Protein AF-A0A7S0A0W7-F1 (afdb_monomer_lite)

Secondary structure (DSSP, 8-state):
-------------PPPPPPPP-PPPS-GGG---HHHHHHHHHHHHHHTTT--HHHHHHHHHHHHHHT---HHHHHHHHHHHHHHHHTT-S-HHHHHHHHHHHHHTT---HHHHHHHHHHHS---

Sequence (124 aa):
GGEEEVGDGEEGARPSPPSPPVELPSSLAKIETFAEFLRLSPAIREAAPQLPAEELTSLCETAARLRFFDRELFDQVFVHIRAKIRSRQFSVEQVTALASSLVELNAYDAEIFSAASAVLLPLV

Organism: NCBI:txid73915

Structure (mmCIF, N/CA/C/O backbone):
data_AF-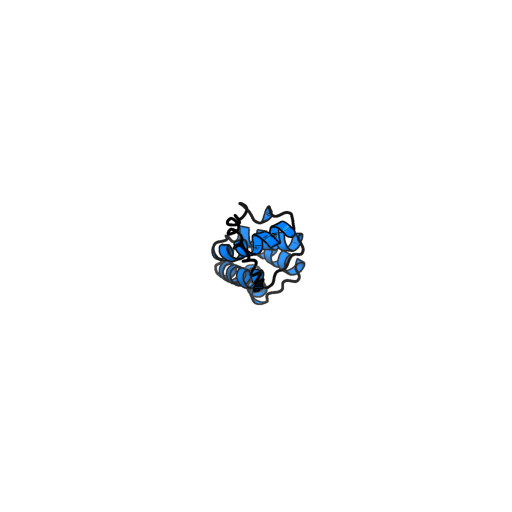A0A7S0A0W7-F1
#
_entry.id   AF-A0A7S0A0W7-F1
#
loop_
_atom_site.group_PDB
_atom_site.id
_atom_site.type_symbol
_atom_site.label_atom_id
_atom_site.label_alt_id
_atom_site.label_comp_id
_atom_site.label_asym_id
_atom_site.label_entity_id
_atom_site.label_seq_id
_atom_site.pdbx_PDB_ins_code
_atom_site.Cartn_x
_atom_site.Cartn_y
_atom_site.Cartn_z
_atom_site.occupancy
_atom_site.B_iso_or_equiv
_atom_site.auth_seq_id
_atom_site.auth_comp_id
_atom_site.auth_asym_id
_atom_site.auth_atom_id
_atom_site.pdbx_PDB_model_num
ATOM 1 N N . GLY A 1 1 ? 46.354 -42.655 -40.064 1.00 45.34 1 GLY A N 1
ATOM 2 C CA . GLY A 1 1 ? 46.313 -41.270 -40.556 1.00 45.34 1 GLY A CA 1
ATOM 3 C C . GLY A 1 1 ? 44.868 -40.909 -40.794 1.00 45.34 1 GLY A C 1
ATOM 4 O O . GLY A 1 1 ? 44.199 -41.716 -41.426 1.00 45.34 1 GLY A O 1
ATOM 5 N N . GLY A 1 2 ? 44.440 -39.761 -40.259 1.00 48.59 2 GLY A N 1
ATOM 6 C CA . GLY A 1 2 ? 43.088 -39.191 -40.348 1.00 48.59 2 GLY A CA 1
ATOM 7 C C . GLY A 1 2 ? 42.203 -39.624 -39.176 1.00 48.59 2 GLY A C 1
ATOM 8 O O . GLY A 1 2 ? 41.554 -40.656 -39.285 1.00 48.59 2 GLY A O 1
ATOM 9 N N . GLU A 1 3 ? 42.403 -39.114 -37.959 1.00 53.53 3 GLU A N 1
ATOM 10 C CA . GLU A 1 3 ? 41.962 -37.801 -37.428 1.00 53.53 3 GLU A CA 1
ATOM 11 C C . GLU A 1 3 ? 40.462 -37.782 -37.097 1.00 53.53 3 GLU A C 1
ATOM 13 O O . GLU A 1 3 ? 39.594 -37.710 -37.962 1.00 53.53 3 GLU A O 1
ATOM 18 N N . GLU A 1 4 ? 40.216 -37.910 -35.793 1.00 63.56 4 GLU A N 1
ATOM 19 C CA . GLU A 1 4 ? 38.975 -37.639 -35.080 1.00 63.56 4 GLU A CA 1
ATOM 20 C C . GLU A 1 4 ? 38.750 -36.120 -35.033 1.00 63.56 4 GLU A C 1
ATOM 22 O O . GLU A 1 4 ? 39.648 -35.393 -34.619 1.00 63.56 4 GLU A O 1
ATOM 27 N N . GLU A 1 5 ? 37.551 -35.640 -35.366 1.00 54.97 5 GLU A N 1
ATOM 28 C CA . GLU A 1 5 ? 37.085 -34.324 -34.911 1.00 54.97 5 GLU A CA 1
ATOM 29 C C . GLU A 1 5 ? 35.686 -34.463 -34.306 1.00 54.97 5 GLU A C 1
ATOM 31 O O . GLU A 1 5 ? 34.658 -34.362 -34.975 1.00 54.97 5 GLU A O 1
ATOM 36 N N . VAL A 1 6 ? 35.670 -34.731 -33.000 1.00 58.53 6 VAL A N 1
ATOM 37 C CA . VAL A 1 6 ? 34.518 -34.511 -32.124 1.00 58.53 6 VAL A CA 1
ATOM 38 C C . VAL A 1 6 ? 34.639 -33.079 -31.608 1.00 58.53 6 VAL A C 1
ATOM 40 O O . VAL A 1 6 ? 35.430 -32.795 -30.712 1.00 58.53 6 VAL A O 1
ATOM 43 N N . GLY A 1 7 ? 33.891 -32.162 -32.216 1.00 54.59 7 GLY A N 1
ATOM 44 C CA . GLY A 1 7 ? 33.733 -30.795 -31.728 1.00 54.59 7 GLY A CA 1
ATOM 45 C C . GLY A 1 7 ? 32.561 -30.708 -30.756 1.00 54.59 7 GLY A C 1
ATOM 46 O O . GLY A 1 7 ? 31.459 -30.350 -31.163 1.00 54.59 7 GLY A O 1
ATOM 47 N N . ASP A 1 8 ? 32.799 -31.048 -29.489 1.00 54.16 8 ASP A N 1
ATOM 48 C CA . ASP A 1 8 ? 31.857 -30.826 -28.387 1.00 54.16 8 ASP A CA 1
ATOM 49 C C . ASP A 1 8 ? 32.010 -29.379 -27.891 1.00 54.16 8 ASP A C 1
ATOM 51 O O . ASP A 1 8 ? 32.897 -29.036 -27.108 1.00 54.16 8 ASP A O 1
ATOM 55 N N . GLY A 1 9 ? 31.191 -28.489 -28.449 1.00 55.81 9 GLY A N 1
ATOM 56 C CA . GLY A 1 9 ? 31.102 -27.090 -28.048 1.00 55.81 9 GLY A CA 1
ATOM 57 C C . GLY A 1 9 ? 30.154 -26.907 -26.866 1.00 55.81 9 GLY A C 1
ATOM 58 O O . GLY A 1 9 ? 29.130 -26.244 -27.011 1.00 55.81 9 GLY A O 1
ATOM 59 N N . GLU A 1 10 ? 30.478 -27.471 -25.698 1.00 57.50 10 GLU A N 1
ATOM 60 C CA . GLU A 1 10 ? 29.905 -27.008 -24.428 1.00 57.50 10 GLU A CA 1
ATOM 61 C C . GLU A 1 10 ? 30.481 -25.616 -24.128 1.00 57.50 10 GLU A C 1
ATOM 63 O O . GLU A 1 10 ? 31.461 -25.438 -23.400 1.00 57.50 10 GLU A O 1
ATOM 68 N N . GLU A 1 11 ? 29.879 -24.597 -24.742 1.00 61.97 11 GLU A N 1
ATOM 69 C CA . GLU A 1 11 ? 30.088 -23.199 -24.389 1.00 61.97 11 GLU A CA 1
ATOM 70 C C . GLU A 1 11 ? 29.497 -22.986 -22.990 1.00 61.97 11 GLU A C 1
ATOM 72 O O . GLU A 1 11 ? 28.335 -22.624 -22.812 1.00 61.97 11 GLU A O 1
ATOM 77 N N . GLY A 1 12 ? 30.304 -23.324 -21.980 1.00 58.75 12 GLY A N 1
ATOM 78 C CA . GLY A 1 12 ? 29.970 -23.203 -20.573 1.00 58.75 12 GLY A CA 1
ATOM 79 C C . GLY A 1 12 ? 29.505 -21.786 -20.276 1.00 58.75 12 GLY A C 1
ATOM 80 O O . GLY A 1 12 ? 30.312 -20.852 -20.220 1.00 58.75 12 GLY A O 1
ATOM 81 N N . ALA A 1 13 ? 28.192 -21.637 -20.092 1.00 63.62 13 ALA A N 1
ATOM 82 C CA . ALA A 1 13 ? 27.562 -20.403 -19.668 1.00 63.62 13 ALA A CA 1
ATOM 83 C C . ALA A 1 13 ? 28.242 -19.951 -18.374 1.00 63.62 13 ALA A C 1
ATOM 85 O O . ALA A 1 13 ? 28.045 -20.533 -17.305 1.00 63.62 13 ALA A O 1
ATOM 86 N N . ARG A 1 14 ? 29.108 -18.938 -18.483 1.00 70.62 14 ARG A N 1
ATOM 87 C CA . ARG A 1 14 ? 29.765 -18.348 -17.320 1.00 70.62 14 ARG A CA 1
ATOM 88 C C . ARG A 1 14 ? 28.662 -17.902 -16.360 1.00 70.62 14 ARG A C 1
ATOM 90 O O . ARG A 1 14 ? 27.773 -17.172 -16.802 1.00 70.62 14 ARG A O 1
ATOM 97 N N . PRO A 1 15 ? 28.692 -18.312 -15.080 1.00 66.00 15 PRO A N 1
ATOM 98 C CA . PRO A 1 15 ? 27.723 -17.823 -14.118 1.00 66.00 15 PRO A CA 1
ATOM 99 C C . PRO A 1 15 ? 27.844 -16.302 -14.067 1.00 66.00 15 PRO A C 1
ATOM 101 O O . PRO A 1 15 ? 28.911 -15.762 -13.758 1.00 66.00 15 PRO A O 1
ATOM 104 N N . SER A 1 16 ? 26.765 -15.614 -14.439 1.00 66.00 16 SER A N 1
ATOM 105 C CA . SER A 1 16 ? 26.679 -14.164 -14.319 1.00 66.00 16 SER A CA 1
ATOM 106 C C . SER A 1 16 ? 26.986 -13.777 -12.870 1.00 66.00 16 SER A C 1
ATOM 108 O O . SER A 1 16 ? 26.497 -14.446 -11.953 1.00 66.00 16 SER A O 1
ATOM 110 N N . PRO A 1 17 ? 27.794 -12.728 -12.633 1.00 69.19 17 PRO A N 1
ATOM 111 C CA . PRO A 1 17 ? 28.066 -12.273 -11.278 1.00 69.19 17 PRO A CA 1
ATOM 112 C C . PRO A 1 17 ? 26.743 -11.955 -10.559 1.00 69.19 17 PRO A C 1
ATOM 114 O O . PRO A 1 17 ? 25.806 -11.468 -11.204 1.00 69.19 17 PRO A O 1
ATOM 117 N N . PRO A 1 18 ? 26.641 -12.227 -9.243 1.00 68.00 18 PRO A N 1
ATOM 118 C CA . PRO A 1 18 ? 25.448 -11.892 -8.480 1.00 68.00 18 PRO A CA 1
ATOM 119 C C . PRO A 1 18 ? 25.181 -10.394 -8.623 1.00 68.00 18 PRO A C 1
ATOM 121 O O . PRO A 1 18 ? 26.082 -9.571 -8.448 1.00 68.00 18 PRO A O 1
ATOM 124 N N . SER A 1 19 ? 23.948 -10.044 -8.993 1.00 66.69 19 SER A N 1
ATOM 125 C CA . SER A 1 19 ? 23.544 -8.641 -9.057 1.00 66.69 19 SER A CA 1
ATOM 126 C C . SER A 1 19 ? 23.700 -8.017 -7.666 1.00 66.69 19 SER A C 1
ATOM 128 O O . SER A 1 19 ? 23.402 -8.691 -6.675 1.00 66.69 19 SER A O 1
ATOM 130 N N . PRO A 1 20 ? 24.190 -6.768 -7.563 1.00 70.12 20 PRO A N 1
ATOM 131 C CA . PRO A 1 20 ? 24.342 -6.112 -6.272 1.00 70.12 20 PRO A CA 1
ATOM 132 C C . PRO A 1 20 ? 22.988 -6.045 -5.543 1.00 70.12 20 PRO A C 1
ATOM 134 O O . PRO A 1 20 ? 21.952 -5.936 -6.210 1.00 70.12 20 PRO A O 1
ATOM 137 N N . PRO A 1 21 ? 22.978 -6.112 -4.197 1.00 74.31 21 PRO A N 1
ATOM 138 C CA . PRO A 1 21 ? 21.750 -6.003 -3.419 1.00 74.31 21 PRO A CA 1
ATOM 139 C C . PRO A 1 21 ? 21.041 -4.689 -3.759 1.00 74.31 21 PRO A C 1
ATOM 141 O O . PRO A 1 21 ? 21.653 -3.621 -3.781 1.00 74.31 21 PRO A O 1
ATOM 144 N N . VAL A 1 22 ? 19.752 -4.779 -4.087 1.00 84.00 22 VAL A N 1
ATOM 145 C CA . VAL A 1 22 ? 18.947 -3.613 -4.449 1.00 84.00 22 VAL A CA 1
ATOM 146 C C . VAL A 1 22 ? 18.544 -2.898 -3.162 1.00 84.00 22 VAL A C 1
ATOM 148 O O . VAL A 1 22 ? 17.724 -3.403 -2.400 1.00 84.00 22 VAL A O 1
ATOM 151 N N . GLU A 1 23 ? 19.125 -1.727 -2.917 1.00 90.19 23 GLU A N 1
ATOM 152 C CA . GLU A 1 23 ? 18.768 -0.893 -1.769 1.00 90.19 23 GLU A CA 1
ATOM 153 C C . GLU A 1 23 ? 17.420 -0.199 -1.995 1.00 90.19 23 GLU A C 1
ATOM 155 O O . GLU A 1 23 ? 17.159 0.363 -3.064 1.00 90.19 23 GLU A O 1
ATOM 160 N N . LEU A 1 24 ? 16.560 -0.233 -0.974 1.00 94.38 24 LEU A N 1
ATOM 161 C CA . LEU A 1 24 ? 15.309 0.516 -0.985 1.00 94.38 24 LEU A CA 1
ATOM 162 C C . LEU A 1 24 ? 15.581 2.010 -0.777 1.00 94.38 24 LEU A C 1
ATOM 164 O O . LEU A 1 24 ? 16.458 2.376 0.012 1.00 94.38 24 LEU A O 1
ATOM 168 N N . PRO A 1 25 ? 14.820 2.895 -1.442 1.00 94.44 25 PRO A N 1
ATOM 169 C CA . PRO A 1 25 ? 14.896 4.316 -1.154 1.00 94.44 25 PRO A CA 1
ATOM 170 C C . PRO A 1 25 ? 14.489 4.588 0.299 1.00 94.44 25 PRO A C 1
ATOM 172 O O . PRO A 1 25 ? 13.739 3.834 0.911 1.00 94.44 25 PRO A O 1
ATOM 175 N N . SER A 1 26 ? 14.928 5.730 0.831 1.00 93.75 26 SER A N 1
ATOM 176 C CA . SER A 1 26 ? 14.537 6.195 2.177 1.00 93.75 26 SER A CA 1
ATOM 177 C C . SER A 1 26 ? 13.027 6.364 2.365 1.00 93.75 26 SER A C 1
ATOM 179 O O . SER A 1 26 ? 12.573 6.406 3.501 1.00 93.75 26 SER A O 1
ATOM 181 N N . SER A 1 27 ? 12.277 6.497 1.269 1.00 96.69 27 SER A N 1
ATOM 182 C CA . SER A 1 27 ? 10.823 6.400 1.265 1.00 96.69 27 SER A CA 1
ATOM 183 C C . SER A 1 27 ? 10.341 5.856 -0.073 1.00 96.69 27 SER A C 1
ATOM 185 O O . SER A 1 27 ? 10.835 6.267 -1.128 1.00 96.69 27 SER A O 1
ATOM 187 N N . LEU A 1 28 ? 9.350 4.971 -0.038 1.00 97.06 28 LEU A N 1
ATOM 188 C CA . LEU A 1 28 ? 8.730 4.369 -1.216 1.00 97.06 28 LEU A CA 1
ATOM 189 C C . LEU A 1 28 ? 7.964 5.394 -2.062 1.00 97.06 28 LEU A C 1
ATOM 191 O O . LEU A 1 28 ? 7.826 5.198 -3.266 1.00 97.06 28 LEU A O 1
ATOM 195 N N . ALA A 1 29 ? 7.580 6.537 -1.480 1.00 97.50 29 ALA A N 1
ATOM 196 C CA . ALA A 1 29 ? 6.984 7.659 -2.208 1.00 97.50 29 ALA A CA 1
ATOM 197 C C . ALA A 1 29 ? 7.912 8.251 -3.287 1.00 97.50 29 ALA A C 1
ATOM 199 O O . ALA A 1 29 ? 7.436 8.851 -4.251 1.00 97.50 29 ALA A O 1
ATOM 200 N N . LYS A 1 30 ? 9.235 8.072 -3.142 1.00 97.38 30 LYS A N 1
ATOM 201 C CA . LYS A 1 30 ? 10.253 8.585 -4.077 1.00 97.38 30 LYS A CA 1
ATOM 202 C C . LYS A 1 30 ? 10.384 7.763 -5.358 1.00 97.38 30 LYS A C 1
ATOM 204 O O . LYS A 1 30 ? 11.137 8.159 -6.237 1.00 97.38 30 LYS A O 1
ATOM 209 N N . ILE A 1 31 ? 9.696 6.628 -5.464 1.00 97.38 31 ILE A N 1
ATOM 210 C CA . ILE A 1 31 ? 9.731 5.805 -6.672 1.00 97.38 31 ILE A CA 1
ATOM 211 C C . ILE A 1 31 ? 8.862 6.486 -7.729 1.00 97.38 31 ILE A C 1
ATOM 213 O O . ILE A 1 31 ? 7.635 6.528 -7.622 1.00 97.38 31 ILE A O 1
ATOM 217 N N . GLU A 1 32 ? 9.479 7.045 -8.762 1.00 96.62 32 GLU A N 1
ATOM 218 C CA . GLU A 1 32 ? 8.769 7.881 -9.739 1.00 96.62 32 GLU A CA 1
ATOM 219 C C . GLU A 1 32 ? 8.342 7.112 -10.987 1.00 96.62 32 GLU A C 1
ATOM 221 O O . GLU A 1 32 ? 7.452 7.566 -11.708 1.00 96.62 32 GLU A O 1
ATOM 226 N N . THR A 1 33 ? 8.930 5.937 -11.235 1.00 97.62 33 THR A N 1
ATOM 227 C CA . THR A 1 33 ? 8.724 5.195 -12.484 1.00 97.62 33 THR A CA 1
ATOM 228 C C . THR A 1 33 ? 8.316 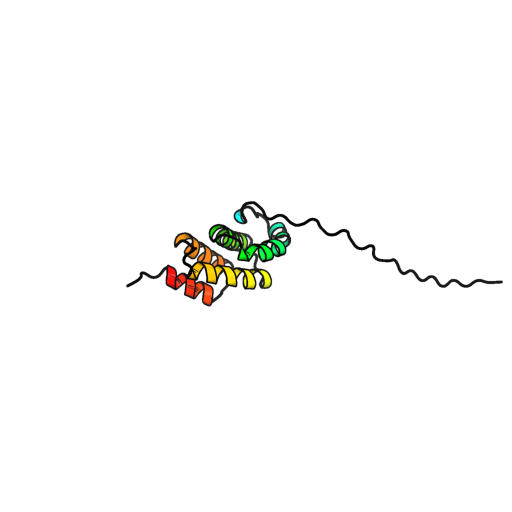3.741 -12.263 1.00 97.62 33 THR A C 1
ATOM 230 O O . THR A 1 33 ? 8.732 3.081 -11.312 1.00 97.62 33 THR A O 1
ATOM 233 N N . PHE A 1 34 ? 7.538 3.207 -13.206 1.00 96.62 34 PHE A N 1
ATOM 234 C CA . PHE A 1 34 ? 7.129 1.800 -13.228 1.00 96.62 34 PHE A CA 1
ATOM 235 C C . PHE A 1 34 ? 8.328 0.837 -13.274 1.00 96.62 34 PHE A C 1
ATOM 237 O O . PHE A 1 34 ? 8.357 -0.155 -12.550 1.00 96.62 34 PHE A O 1
ATOM 244 N N . ALA A 1 35 ? 9.341 1.138 -14.095 1.00 96.25 35 ALA A N 1
ATOM 245 C CA . ALA A 1 35 ? 10.530 0.295 -14.233 1.00 96.25 35 ALA A CA 1
ATOM 246 C C . ALA A 1 35 ? 11.347 0.228 -12.933 1.00 96.25 35 ALA A C 1
ATOM 248 O O . ALA A 1 35 ? 11.857 -0.831 -12.565 1.00 96.25 35 ALA A O 1
ATOM 249 N N . GLU A 1 36 ? 11.445 1.350 -12.216 1.00 96.06 36 GLU A N 1
ATOM 250 C CA . GLU A 1 36 ? 12.070 1.394 -10.899 1.00 96.06 36 GLU A CA 1
ATOM 251 C C . GLU A 1 36 ? 11.287 0.558 -9.881 1.00 96.06 36 GLU A C 1
ATOM 253 O O . GLU A 1 36 ? 11.885 -0.270 -9.195 1.00 96.06 36 GLU A O 1
ATOM 258 N N . PHE A 1 37 ? 9.959 0.704 -9.838 1.00 96.69 37 PHE A N 1
ATOM 259 C CA . PHE A 1 37 ? 9.098 -0.067 -8.940 1.00 96.69 37 PHE A CA 1
ATOM 260 C C . PHE A 1 37 ? 9.214 -1.579 -9.184 1.00 96.69 37 PHE A C 1
ATOM 262 O O . PHE A 1 37 ? 9.385 -2.354 -8.242 1.00 96.69 37 PHE A O 1
ATOM 269 N N . LEU A 1 38 ? 9.192 -2.008 -10.450 1.00 95.50 38 LEU A N 1
ATOM 270 C CA . LEU A 1 38 ? 9.393 -3.409 -10.834 1.00 95.50 38 LEU A CA 1
ATOM 271 C C . LEU A 1 38 ? 10.721 -3.961 -10.312 1.00 95.50 38 LEU A C 1
ATOM 273 O O . LEU A 1 38 ? 10.761 -5.034 -9.714 1.00 95.50 38 LEU A O 1
ATOM 277 N N . ARG A 1 39 ? 11.809 -3.209 -10.503 1.00 94.75 39 ARG A N 1
ATOM 278 C CA . ARG A 1 39 ? 13.144 -3.607 -10.042 1.00 94.75 39 ARG A CA 1
ATOM 279 C C . ARG A 1 39 ? 13.225 -3.700 -8.516 1.00 94.75 39 ARG A C 1
ATOM 281 O O . ARG A 1 39 ? 13.938 -4.557 -8.004 1.00 94.75 39 ARG A O 1
ATOM 288 N N . LEU A 1 40 ? 12.510 -2.831 -7.802 1.00 96.19 40 LEU A N 1
ATOM 289 C CA . LEU A 1 40 ? 12.485 -2.792 -6.337 1.00 96.19 40 LEU A CA 1
ATOM 290 C C . LEU A 1 40 ? 11.516 -3.803 -5.715 1.00 96.19 40 LEU A C 1
ATOM 292 O O . LEU A 1 40 ? 11.659 -4.114 -4.536 1.00 96.19 40 LEU A O 1
ATOM 296 N N . SER A 1 41 ? 10.563 -4.347 -6.475 1.00 95.62 41 SER A N 1
ATOM 297 C CA . SER A 1 41 ? 9.499 -5.219 -5.954 1.00 95.62 41 SER A CA 1
ATOM 298 C C . SER A 1 41 ? 10.009 -6.391 -5.095 1.00 95.62 41 SER A C 1
ATOM 300 O O . SER A 1 41 ? 9.456 -6.591 -4.012 1.00 95.62 41 SER A O 1
ATOM 302 N N . PRO A 1 42 ? 11.087 -7.121 -5.463 1.00 94.69 42 PRO A N 1
ATOM 303 C CA . PRO A 1 42 ? 11.637 -8.172 -4.604 1.00 94.69 42 PRO A CA 1
ATOM 304 C C . PRO A 1 42 ? 12.142 -7.650 -3.250 1.00 94.69 42 PRO A C 1
ATOM 306 O O . PRO A 1 42 ? 11.863 -8.262 -2.222 1.00 94.69 42 PRO A O 1
ATOM 309 N N . ALA A 1 43 ? 12.829 -6.504 -3.241 1.00 95.44 43 ALA A N 1
ATOM 310 C CA . ALA A 1 43 ? 13.350 -5.888 -2.022 1.00 95.44 43 ALA A CA 1
ATOM 311 C C . ALA A 1 43 ? 12.220 -5.321 -1.146 1.00 95.44 43 ALA A C 1
ATOM 313 O O . ALA A 1 43 ? 12.241 -5.477 0.073 1.00 95.44 43 ALA A O 1
ATOM 314 N N . ILE A 1 44 ? 11.191 -4.720 -1.760 1.00 96.94 44 ILE A N 1
ATOM 315 C CA . ILE A 1 44 ? 9.994 -4.231 -1.053 1.00 96.94 44 ILE A CA 1
ATOM 316 C C . ILE A 1 44 ? 9.300 -5.399 -0.356 1.00 96.94 44 ILE A C 1
ATOM 318 O O . ILE A 1 44 ? 8.932 -5.294 0.811 1.00 96.94 44 ILE A O 1
ATOM 322 N N . ARG A 1 45 ? 9.150 -6.524 -1.059 1.00 95.75 45 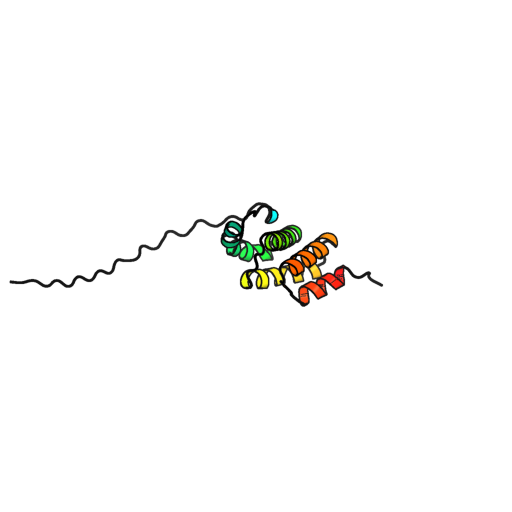ARG A N 1
ATOM 323 C CA . ARG A 1 45 ? 8.525 -7.737 -0.534 1.00 95.75 45 ARG A CA 1
ATOM 324 C C . ARG A 1 45 ? 9.265 -8.288 0.685 1.00 95.75 45 ARG A C 1
ATOM 326 O O . ARG A 1 45 ? 8.630 -8.607 1.683 1.00 95.75 45 ARG A O 1
ATOM 333 N N . GLU A 1 46 ? 10.593 -8.354 0.623 1.00 94.81 46 GLU A N 1
ATOM 334 C CA . GLU A 1 46 ? 11.430 -8.805 1.740 1.00 94.81 46 GLU A CA 1
ATOM 335 C C . GLU A 1 46 ? 11.360 -7.852 2.945 1.00 94.81 46 GLU A C 1
ATOM 337 O O . GLU A 1 46 ? 11.286 -8.297 4.091 1.00 94.81 46 GLU A O 1
ATOM 342 N N . ALA A 1 47 ? 11.317 -6.541 2.697 1.00 96.00 47 ALA A N 1
ATOM 343 C CA . ALA A 1 47 ? 11.242 -5.526 3.744 1.00 96.00 47 ALA A CA 1
ATOM 344 C C . ALA A 1 47 ? 9.831 -5.332 4.329 1.00 96.00 47 ALA A C 1
ATOM 346 O O . ALA A 1 47 ? 9.701 -4.809 5.439 1.00 96.00 47 ALA A O 1
ATOM 347 N N . ALA A 1 48 ? 8.775 -5.761 3.626 1.00 96.44 48 ALA A N 1
ATOM 348 C CA . ALA A 1 48 ? 7.371 -5.525 3.980 1.00 96.44 48 ALA A CA 1
ATOM 349 C C . ALA A 1 48 ? 6.995 -5.816 5.451 1.00 96.44 48 ALA A C 1
ATOM 351 O O . ALA A 1 48 ? 6.257 -5.009 6.027 1.00 96.44 48 ALA A O 1
ATOM 352 N N . PRO A 1 49 ? 7.502 -6.880 6.116 1.00 96.44 49 PRO A N 1
ATOM 353 C CA . PRO A 1 49 ? 7.207 -7.129 7.528 1.00 96.44 49 PRO A CA 1
ATOM 354 C C . PRO A 1 49 ? 7.692 -6.017 8.468 1.00 96.44 49 PRO A C 1
ATOM 356 O O . PRO A 1 49 ? 7.096 -5.789 9.524 1.00 96.44 49 PRO A O 1
ATOM 359 N N . GLN A 1 50 ? 8.781 -5.343 8.096 1.00 96.94 50 GLN A N 1
ATOM 360 C CA . GLN A 1 50 ? 9.467 -4.345 8.915 1.00 96.94 50 GLN A CA 1
ATOM 361 C C . GLN A 1 50 ? 9.040 -2.912 8.581 1.00 96.94 50 GLN A C 1
ATOM 363 O O . GLN A 1 50 ? 9.267 -2.013 9.391 1.00 96.94 50 GLN A O 1
ATOM 368 N N . LEU A 1 51 ? 8.393 -2.689 7.432 1.00 97.56 51 LEU A N 1
ATOM 369 C CA . LEU A 1 51 ? 7.973 -1.352 7.022 1.00 97.56 51 LEU A CA 1
ATOM 370 C C . LEU A 1 51 ? 6.969 -0.738 8.020 1.00 97.56 51 LEU A C 1
ATOM 372 O O . LEU A 1 51 ? 6.038 -1.415 8.484 1.00 97.56 51 LEU A O 1
ATOM 376 N N . PRO A 1 52 ? 7.126 0.550 8.374 1.00 97.69 52 PRO A N 1
ATOM 377 C CA . PRO A 1 52 ? 6.133 1.271 9.161 1.00 97.69 52 PRO A CA 1
ATOM 378 C C . PRO A 1 52 ? 4.841 1.499 8.359 1.00 97.69 52 PRO A C 1
ATOM 380 O O . PRO A 1 52 ? 4.809 1.355 7.137 1.00 97.69 52 PRO A O 1
ATOM 383 N N . ALA A 1 53 ? 3.758 1.868 9.053 1.00 97.56 53 ALA A N 1
ATOM 384 C CA . ALA A 1 53 ? 2.459 2.142 8.426 1.00 97.56 53 ALA A CA 1
ATOM 385 C C . ALA A 1 53 ? 2.537 3.245 7.355 1.00 97.56 53 ALA A C 1
ATOM 387 O O . ALA A 1 53 ? 1.900 3.133 6.309 1.00 97.56 53 ALA A O 1
ATOM 388 N N . GLU A 1 54 ? 3.361 4.267 7.594 1.00 97.94 54 GLU A N 1
ATOM 389 C CA . GLU A 1 54 ? 3.628 5.348 6.643 1.00 97.94 54 GLU A CA 1
ATOM 390 C C . GLU A 1 54 ? 4.186 4.812 5.321 1.00 97.94 54 GLU A C 1
ATOM 392 O O . GLU A 1 54 ? 3.607 5.055 4.270 1.00 97.94 54 GLU A O 1
ATOM 397 N N . GLU A 1 55 ? 5.230 3.984 5.367 1.00 98.31 55 GLU A N 1
ATOM 398 C CA . GLU A 1 55 ? 5.845 3.427 4.158 1.00 98.31 55 GLU A CA 1
ATOM 399 C C . GLU A 1 55 ? 4.931 2.436 3.429 1.00 98.31 55 GLU A C 1
ATOM 401 O O . GLU A 1 55 ? 4.902 2.414 2.201 1.00 98.31 55 GLU A O 1
ATOM 406 N N . LEU A 1 56 ? 4.120 1.657 4.151 1.00 98.12 56 LEU A N 1
ATOM 407 C CA . LEU A 1 56 ? 3.103 0.799 3.529 1.00 98.12 56 LEU A CA 1
ATOM 408 C C . LEU A 1 56 ? 1.984 1.609 2.855 1.00 98.12 56 LEU A C 1
ATOM 410 O O . LEU A 1 56 ? 1.439 1.174 1.839 1.00 98.12 56 LEU A O 1
ATOM 414 N N . THR A 1 57 ? 1.654 2.783 3.397 1.00 98.31 57 THR A N 1
ATOM 415 C CA . THR A 1 57 ? 0.711 3.724 2.772 1.00 98.31 57 THR A CA 1
ATOM 416 C C . THR A 1 57 ? 1.333 4.306 1.504 1.00 98.31 57 THR A C 1
ATOM 418 O O . THR A 1 57 ? 0.756 4.154 0.427 1.00 98.31 57 THR A O 1
ATOM 421 N N . SER A 1 58 ? 2.559 4.835 1.604 1.00 98.25 58 SER A N 1
ATOM 422 C CA . SER A 1 58 ? 3.340 5.357 0.475 1.00 98.25 58 SER A CA 1
ATOM 423 C C . SER A 1 58 ? 3.518 4.328 -0.640 1.00 98.25 58 SER A C 1
ATOM 425 O O . SER A 1 58 ? 3.463 4.678 -1.818 1.00 98.25 58 SER A O 1
ATOM 427 N N . LEU A 1 59 ? 3.705 3.050 -0.296 1.00 98.12 59 LEU A N 1
ATOM 428 C CA . LEU A 1 59 ? 3.776 1.947 -1.253 1.00 98.12 59 LEU A CA 1
ATOM 429 C C . LEU A 1 59 ? 2.489 1.832 -2.077 1.00 98.12 59 LEU A C 1
ATOM 431 O O . LEU A 1 59 ? 2.555 1.740 -3.302 1.00 98.12 59 LEU A O 1
ATOM 435 N N . CYS A 1 60 ? 1.330 1.844 -1.416 1.00 98.06 60 CYS A N 1
ATOM 436 C CA . CYS A 1 60 ? 0.037 1.705 -2.082 1.00 98.06 60 CYS A CA 1
ATOM 437 C C . CYS A 1 60 ? -0.298 2.937 -2.930 1.00 98.06 60 CYS A C 1
ATOM 439 O O . CYS A 1 60 ? -0.728 2.782 -4.071 1.00 98.06 60 CYS A O 1
ATOM 441 N N . GLU A 1 61 ? -0.039 4.144 -2.422 1.00 98.25 61 GLU A N 1
ATOM 442 C CA . GLU A 1 61 ? -0.212 5.396 -3.173 1.00 98.25 61 GLU A CA 1
ATOM 443 C C . GLU A 1 61 ? 0.696 5.445 -4.408 1.00 98.25 61 GLU A C 1
ATOM 445 O O . GLU A 1 61 ? 0.269 5.795 -5.510 1.00 98.25 61 GLU A O 1
ATOM 450 N N . THR A 1 62 ? 1.958 5.044 -4.248 1.00 98.25 62 THR A N 1
ATOM 451 C CA . THR A 1 62 ? 2.936 4.981 -5.339 1.00 98.25 62 THR A CA 1
ATOM 452 C C . THR A 1 62 ? 2.513 3.971 -6.392 1.00 98.25 62 THR A C 1
ATOM 454 O O . THR A 1 62 ? 2.516 4.285 -7.581 1.00 98.25 62 THR A O 1
ATOM 457 N N . ALA A 1 63 ? 2.098 2.777 -5.973 1.00 97.81 63 ALA A N 1
ATOM 458 C CA . ALA A 1 63 ? 1.574 1.773 -6.880 1.00 97.81 63 ALA A CA 1
ATOM 459 C C . ALA A 1 63 ? 0.344 2.299 -7.639 1.00 97.81 63 ALA A C 1
ATOM 461 O O . ALA A 1 63 ? 0.292 2.165 -8.863 1.00 97.81 63 ALA A O 1
ATOM 462 N N . ALA A 1 64 ? -0.593 2.973 -6.958 1.00 98.00 64 ALA A N 1
ATOM 463 C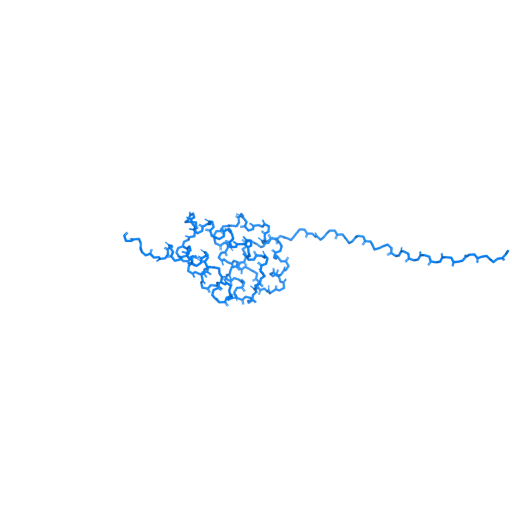 CA . ALA A 1 64 ? -1.780 3.578 -7.567 1.00 98.00 64 ALA A CA 1
ATOM 464 C C . ALA A 1 64 ? -1.427 4.629 -8.616 1.00 98.00 64 ALA A C 1
ATOM 466 O O . ALA A 1 64 ? -1.892 4.550 -9.758 1.00 98.00 64 ALA A O 1
ATOM 467 N N . ARG A 1 65 ? -0.520 5.549 -8.272 1.00 97.62 65 ARG A N 1
ATOM 468 C CA . ARG A 1 65 ? 0.004 6.568 -9.188 1.00 97.62 65 ARG A CA 1
ATOM 469 C C . ARG A 1 65 ? 0.660 5.950 -10.423 1.00 97.62 65 ARG A C 1
ATOM 471 O O . ARG A 1 65 ? 0.470 6.451 -11.528 1.00 97.62 65 ARG A O 1
ATOM 478 N N . LEU A 1 66 ? 1.409 4.862 -10.244 1.00 97.69 66 LEU A N 1
ATOM 479 C CA . LEU A 1 66 ? 2.098 4.149 -11.323 1.00 97.69 66 LEU A CA 1
ATOM 480 C C . LEU A 1 66 ? 1.213 3.131 -12.057 1.00 97.69 66 LEU A C 1
ATOM 482 O O . LEU A 1 66 ? 1.681 2.522 -13.019 1.00 97.69 66 LEU A O 1
ATOM 486 N N . ARG A 1 67 ? -0.042 2.939 -11.620 1.00 97.00 67 ARG A N 1
ATOM 487 C CA . ARG A 1 67 ? -0.960 1.891 -12.103 1.00 97.00 67 ARG A CA 1
ATOM 488 C C . ARG A 1 67 ? -0.305 0.505 -12.103 1.00 97.00 67 ARG A C 1
ATOM 490 O O . ARG A 1 67 ? -0.493 -0.288 -13.024 1.00 97.00 67 ARG A O 1
ATOM 497 N N . PHE A 1 68 ? 0.481 0.235 -11.065 1.00 95.12 68 PHE A N 1
ATOM 498 C CA . PHE A 1 68 ? 1.221 -1.006 -10.893 1.00 95.12 68 PHE A CA 1
ATOM 499 C C . PHE A 1 68 ? 0.524 -1.914 -9.884 1.00 95.12 68 PHE A C 1
ATOM 501 O O . PHE A 1 68 ? 0.305 -1.522 -8.741 1.00 95.12 68 PHE A O 1
ATOM 508 N N . PHE A 1 69 ? 0.244 -3.153 -10.280 1.00 95.12 69 PHE A N 1
ATOM 509 C CA . PHE A 1 69 ? -0.213 -4.185 -9.362 1.00 95.12 69 PHE A CA 1
ATOM 510 C C . PHE A 1 69 ? 0.487 -5.504 -9.677 1.00 95.12 69 PHE A C 1
ATOM 512 O O . PHE A 1 69 ? 0.271 -6.096 -10.734 1.00 95.12 69 PHE A O 1
ATOM 519 N N . ASP A 1 70 ? 1.314 -5.958 -8.739 1.00 94.88 70 ASP A N 1
ATOM 520 C CA . ASP A 1 70 ? 1.885 -7.298 -8.741 1.00 94.88 70 ASP A CA 1
ATOM 521 C C . ASP A 1 70 ? 1.221 -8.124 -7.644 1.00 94.88 70 ASP A C 1
ATOM 523 O O . ASP A 1 70 ? 1.302 -7.796 -6.458 1.00 94.88 70 ASP A O 1
ATOM 527 N N . ARG A 1 71 ? 0.531 -9.190 -8.050 1.00 94.06 71 ARG A N 1
ATOM 528 C CA . ARG A 1 71 ? -0.262 -9.998 -7.126 1.00 94.06 71 ARG A CA 1
ATOM 529 C C . ARG A 1 71 ? 0.598 -10.626 -6.029 1.00 94.06 71 ARG A C 1
ATOM 531 O O . ARG A 1 71 ? 0.180 -10.635 -4.881 1.00 94.06 71 ARG A O 1
ATOM 538 N N . GLU A 1 72 ? 1.776 -11.144 -6.363 1.00 94.00 72 GLU A N 1
ATOM 539 C CA . GLU A 1 72 ? 2.620 -11.858 -5.400 1.00 94.00 72 GLU A CA 1
ATOM 540 C C . GLU A 1 72 ? 3.189 -10.907 -4.338 1.00 94.00 72 GLU A C 1
ATOM 542 O O . GLU A 1 72 ? 3.222 -11.238 -3.151 1.00 94.00 72 GLU A O 1
ATOM 547 N N . LEU A 1 73 ? 3.592 -9.704 -4.750 1.00 95.56 73 LEU A N 1
ATOM 548 C CA . LEU A 1 73 ? 3.991 -8.626 -3.856 1.00 95.56 73 LEU A CA 1
ATOM 549 C C . LEU A 1 73 ? 2.832 -8.216 -2.943 1.00 95.56 73 LEU A C 1
ATOM 551 O O . LEU A 1 73 ? 2.992 -8.189 -1.721 1.00 95.56 73 LEU A O 1
ATOM 555 N N . PHE A 1 74 ? 1.671 -7.896 -3.521 1.00 96.50 74 PHE A N 1
ATOM 556 C CA . PHE A 1 74 ? 0.544 -7.375 -2.752 1.00 96.50 74 PHE A CA 1
ATOM 557 C C . PHE A 1 74 ? -0.082 -8.422 -1.830 1.00 96.50 74 PHE A C 1
ATOM 559 O O . PHE A 1 74 ? -0.423 -8.070 -0.705 1.00 96.50 74 PHE A O 1
ATOM 566 N N . ASP A 1 75 ? -0.124 -9.701 -2.211 1.00 95.06 75 ASP A N 1
ATOM 567 C CA . ASP A 1 75 ? -0.586 -10.783 -1.331 1.00 95.06 75 ASP A CA 1
ATOM 568 C C . ASP A 1 75 ? 0.249 -10.839 -0.032 1.00 95.06 75 ASP A C 1
ATOM 570 O O . ASP A 1 75 ? -0.303 -11.015 1.058 1.00 95.06 75 ASP A O 1
ATOM 574 N N . GLN A 1 76 ? 1.568 -10.614 -0.109 1.00 95.38 76 GLN A N 1
ATOM 575 C CA . GLN A 1 76 ? 2.439 -10.559 1.074 1.00 95.38 76 GLN A CA 1
ATOM 576 C C . GLN A 1 76 ? 2.289 -9.246 1.849 1.00 95.38 76 GLN A C 1
ATOM 578 O O . GLN A 1 76 ? 2.118 -9.250 3.071 1.00 95.38 76 GLN A O 1
ATOM 583 N N . VAL A 1 77 ? 2.285 -8.111 1.149 1.00 96.88 77 VAL A N 1
ATOM 584 C CA . VAL A 1 77 ? 2.113 -6.780 1.753 1.00 96.88 77 VAL A CA 1
ATOM 585 C C . VAL A 1 77 ? 0.777 -6.683 2.506 1.00 96.88 77 VAL A C 1
ATOM 587 O O . VAL A 1 77 ? 0.726 -6.165 3.624 1.00 96.88 77 VAL A O 1
ATOM 590 N N . PHE A 1 78 ? -0.297 -7.256 1.961 1.00 97.56 78 PHE A N 1
ATOM 591 C CA . PHE A 1 78 ? -1.630 -7.264 2.564 1.00 97.56 78 PHE A CA 1
ATOM 592 C C . PHE A 1 78 ? -1.689 -8.007 3.897 1.00 97.56 78 PHE A C 1
ATOM 594 O O . PHE A 1 78 ? -2.446 -7.614 4.787 1.00 97.56 78 PHE A O 1
ATOM 601 N N . VAL A 1 79 ? -0.885 -9.054 4.097 1.00 96.94 79 VAL A N 1
ATOM 602 C CA . VAL A 1 79 ? -0.772 -9.716 5.410 1.00 96.94 79 VAL A CA 1
ATOM 603 C C . VAL A 1 79 ? -0.296 -8.718 6.470 1.00 96.94 79 VAL A C 1
ATOM 605 O O . VAL A 1 79 ? -0.891 -8.625 7.548 1.00 96.94 79 VAL A O 1
ATOM 608 N N . HIS A 1 80 ? 0.723 -7.921 6.152 1.00 97.38 80 HIS A N 1
ATOM 609 C CA . HIS A 1 80 ? 1.315 -6.965 7.088 1.00 97.38 80 HIS A CA 1
ATOM 610 C C . HIS A 1 80 ? 0.440 -5.735 7.313 1.00 97.38 80 HIS A C 1
ATOM 612 O O . HIS A 1 80 ? 0.291 -5.291 8.453 1.00 97.38 80 HIS A O 1
ATOM 618 N N . ILE A 1 81 ? -0.205 -5.235 6.260 1.00 97.62 81 ILE A N 1
ATOM 619 C CA . ILE A 1 81 ? -1.184 -4.150 6.360 1.00 97.62 81 ILE A CA 1
ATOM 620 C C . ILE A 1 81 ? -2.326 -4.552 7.299 1.00 97.62 81 ILE A C 1
ATOM 622 O O . ILE A 1 81 ? -2.605 -3.838 8.262 1.00 97.62 81 ILE A O 1
ATOM 626 N N . ARG A 1 82 ? -2.937 -5.728 7.098 1.00 96.94 82 ARG A N 1
ATOM 627 C CA . ARG A 1 82 ? -4.034 -6.210 7.958 1.00 96.94 82 ARG A CA 1
ATOM 628 C C . ARG A 1 82 ? -3.616 -6.319 9.417 1.00 96.94 82 ARG A C 1
ATOM 630 O O . ARG A 1 82 ? -4.345 -5.858 10.295 1.00 96.94 82 ARG A O 1
ATOM 637 N N . ALA A 1 83 ? -2.447 -6.905 9.679 1.00 96.69 83 ALA A N 1
ATOM 638 C CA . ALA A 1 83 ? -1.922 -7.031 11.034 1.00 96.69 83 ALA A CA 1
ATOM 639 C C . ALA A 1 83 ? -1.767 -5.654 11.704 1.00 96.69 83 ALA A C 1
ATOM 641 O O . ALA A 1 83 ? -2.248 -5.446 12.817 1.00 96.69 83 ALA A O 1
ATOM 642 N N . LYS A 1 84 ? -1.180 -4.684 10.999 1.00 97.62 84 LYS A N 1
ATOM 643 C CA . LYS A 1 84 ? -0.928 -3.335 11.523 1.00 97.62 84 LYS A CA 1
ATOM 644 C C . LYS A 1 84 ? -2.199 -2.501 11.702 1.00 97.62 84 LYS A C 1
ATOM 646 O O . LYS A 1 84 ? -2.297 -1.791 12.703 1.00 97.62 84 LYS A O 1
ATOM 651 N N . ILE A 1 85 ? -3.186 -2.614 10.807 1.00 96.50 85 ILE A N 1
ATOM 652 C CA . ILE A 1 85 ? -4.504 -1.974 10.979 1.00 96.50 85 ILE A CA 1
ATOM 653 C C . ILE A 1 85 ? -5.179 -2.509 12.249 1.00 96.50 85 ILE A C 1
ATOM 655 O O . ILE A 1 85 ? -5.620 -1.728 13.093 1.00 96.50 85 ILE A O 1
ATOM 659 N N . ARG A 1 86 ? -5.203 -3.838 12.435 1.00 94.88 86 ARG A N 1
ATOM 660 C CA . ARG A 1 86 ? -5.791 -4.477 13.628 1.00 94.88 86 ARG A CA 1
ATOM 661 C C . ARG A 1 86 ? -5.079 -4.064 14.915 1.00 94.88 86 ARG A C 1
ATOM 663 O O . ARG A 1 86 ? -5.732 -3.840 15.929 1.00 94.88 86 ARG A O 1
ATOM 670 N N . SER A 1 87 ? -3.760 -3.895 14.861 1.00 95.62 87 SER A N 1
ATOM 671 C CA . SER A 1 87 ? -2.952 -3.373 15.969 1.00 95.62 87 SER A CA 1
ATOM 672 C C . SER A 1 87 ? -3.010 -1.849 16.133 1.00 95.62 87 SER A C 1
ATOM 674 O O . SER A 1 87 ? -2.240 -1.319 16.930 1.00 95.62 87 SER A O 1
ATOM 676 N N . ARG A 1 88 ? -3.886 -1.137 15.404 1.00 95.19 88 ARG A N 1
ATOM 677 C CA . ARG A 1 88 ? -4.055 0.328 15.475 1.00 95.19 88 ARG A CA 1
ATOM 678 C C . ARG A 1 88 ? -2.752 1.109 15.225 1.00 95.19 88 ARG A C 1
ATOM 680 O O . ARG A 1 88 ? -2.560 2.185 15.776 1.00 95.19 88 ARG A O 1
ATOM 687 N N . GLN A 1 89 ? -1.857 0.568 14.394 1.00 97.25 89 GLN A N 1
ATOM 688 C CA . GLN A 1 89 ? -0.605 1.239 14.007 1.00 97.25 89 GLN A CA 1
ATOM 689 C C . GLN A 1 89 ? -0.790 2.235 12.855 1.00 97.25 89 GLN A C 1
ATOM 691 O O . GLN A 1 89 ? 0.121 3.002 12.569 1.00 97.25 89 GLN A O 1
ATOM 696 N N . PHE A 1 90 ? -1.940 2.197 12.182 1.00 97.56 90 PHE A N 1
ATOM 697 C CA . PHE A 1 90 ? -2.315 3.172 11.164 1.00 97.56 90 PHE A CA 1
ATOM 698 C C . PHE A 1 90 ? -3.160 4.283 11.792 1.00 97.56 90 PHE A C 1
ATOM 700 O O . PHE A 1 90 ? -4.070 3.998 12.578 1.00 97.56 90 PHE A O 1
ATOM 707 N N . SER A 1 91 ? -2.898 5.533 11.405 1.00 96.50 91 SER A N 1
ATOM 708 C CA . SER A 1 91 ? -3.806 6.651 11.674 1.00 96.50 91 SER A CA 1
ATOM 709 C C . SER A 1 91 ? -5.059 6.572 10.791 1.00 96.50 91 SER A C 1
ATOM 711 O O . SER A 1 91 ? -5.097 5.841 9.799 1.00 96.50 91 SER A O 1
ATOM 713 N N . VAL A 1 92 ? -6.097 7.340 11.129 1.00 95.81 92 VAL A N 1
ATOM 714 C CA . VAL A 1 92 ? -7.339 7.414 10.337 1.00 95.81 92 VAL A CA 1
ATOM 715 C C . VAL A 1 92 ? -7.057 7.921 8.918 1.00 95.81 92 VAL A C 1
ATOM 717 O O . VAL A 1 92 ? -7.586 7.379 7.945 1.00 95.81 92 VAL A O 1
ATOM 720 N N . GLU A 1 93 ? -6.185 8.920 8.792 1.00 96.69 93 GLU A N 1
ATOM 721 C CA . GLU A 1 93 ? -5.744 9.480 7.515 1.00 96.69 93 GLU A CA 1
ATOM 722 C C . GLU A 1 93 ? -5.032 8.417 6.674 1.00 96.69 93 GLU A C 1
ATOM 724 O O . GLU A 1 93 ? -5.371 8.233 5.507 1.00 96.69 93 GLU A O 1
ATOM 729 N N . GLN A 1 94 ? -4.121 7.650 7.283 1.00 97.94 94 GLN A N 1
ATOM 730 C CA . GLN A 1 94 ? -3.392 6.580 6.597 1.00 97.94 94 GLN A CA 1
ATOM 731 C C . GLN A 1 94 ? -4.319 5.448 6.144 1.00 97.94 94 GLN A C 1
ATOM 733 O O . GLN A 1 94 ? -4.205 4.982 5.015 1.00 97.94 94 GLN A O 1
ATOM 738 N N . VAL A 1 95 ? -5.276 5.021 6.980 1.00 97.50 95 VAL A N 1
ATOM 739 C CA . VAL A 1 95 ? -6.279 4.015 6.580 1.00 97.50 95 VAL A CA 1
ATOM 740 C C . VAL A 1 95 ? -7.112 4.510 5.395 1.00 97.50 95 VAL A C 1
ATOM 742 O O . VAL A 1 95 ? -7.391 3.743 4.474 1.00 97.50 95 VAL A O 1
ATOM 745 N N . THR A 1 96 ? -7.489 5.789 5.394 1.00 97.19 96 THR A N 1
ATOM 746 C CA . THR A 1 96 ? -8.288 6.394 4.319 1.00 97.19 96 THR A CA 1
ATOM 747 C C . THR A 1 96 ? -7.500 6.484 3.011 1.00 97.19 96 THR A C 1
ATOM 749 O O . THR A 1 96 ? -8.015 6.113 1.952 1.00 97.19 96 THR A O 1
ATOM 752 N N . ALA A 1 97 ? -6.243 6.931 3.078 1.00 97.50 97 ALA A N 1
ATOM 753 C CA . ALA A 1 97 ? -5.341 7.024 1.933 1.00 97.50 97 ALA A CA 1
ATOM 754 C C . ALA A 1 97 ? -5.037 5.643 1.335 1.00 97.50 97 ALA A C 1
ATOM 756 O O . ALA A 1 97 ? -5.145 5.438 0.123 1.00 97.50 97 ALA A O 1
ATOM 757 N N . LEU A 1 98 ? -4.761 4.665 2.201 1.00 97.25 98 LEU A N 1
ATOM 758 C CA . LEU A 1 98 ? -4.574 3.271 1.826 1.00 97.25 98 LEU A CA 1
ATOM 759 C C . LEU A 1 98 ? -5.804 2.722 1.090 1.00 97.25 98 LEU A C 1
ATOM 761 O O . LEU A 1 98 ? -5.676 2.213 -0.021 1.00 97.25 98 LEU A O 1
ATOM 765 N N . ALA A 1 99 ? -6.996 2.836 1.686 1.00 96.94 99 ALA A N 1
ATOM 766 C CA . ALA A 1 99 ? -8.227 2.318 1.092 1.00 96.94 99 ALA A CA 1
ATOM 767 C C . ALA A 1 99 ? -8.514 2.963 -0.273 1.00 96.94 99 ALA A C 1
ATOM 769 O O . ALA A 1 99 ? -8.834 2.257 -1.227 1.00 96.94 99 ALA A O 1
ATOM 770 N N . SER A 1 100 ? -8.334 4.282 -0.384 1.00 97.50 100 SER A N 1
ATOM 771 C CA . SER A 1 100 ? -8.495 5.019 -1.645 1.00 97.50 100 SER A CA 1
ATOM 772 C C . SER A 1 100 ? -7.526 4.519 -2.719 1.00 97.50 100 SER A C 1
ATOM 774 O O . SER A 1 100 ? -7.948 4.207 -3.830 1.00 97.50 100 SER A O 1
ATOM 776 N N . SER A 1 101 ? -6.252 4.336 -2.365 1.00 97.88 101 SER A N 1
ATOM 777 C CA . SER A 1 101 ? -5.220 3.840 -3.285 1.00 97.88 101 SER A CA 1
ATOM 778 C C . SER A 1 101 ? -5.521 2.430 -3.797 1.00 97.88 101 SER A C 1
ATOM 780 O O . SER A 1 101 ? -5.356 2.145 -4.981 1.00 97.88 101 SER A O 1
ATOM 782 N N . LEU A 1 102 ? -6.012 1.543 -2.926 1.00 96.88 102 LEU A N 1
ATOM 783 C CA . LEU A 1 102 ? -6.399 0.185 -3.316 1.00 96.88 102 LEU A CA 1
ATOM 784 C C . LEU A 1 102 ? -7.621 0.170 -4.241 1.00 96.88 102 LEU A C 1
ATOM 786 O O . LEU A 1 102 ? -7.657 -0.620 -5.185 1.00 96.88 102 LEU A O 1
ATOM 790 N N . VAL A 1 103 ? -8.593 1.064 -4.021 1.00 97.00 103 VAL A N 1
ATOM 791 C CA . VAL A 1 103 ? -9.720 1.254 -4.949 1.00 97.00 103 VAL A CA 1
ATOM 792 C C . VAL A 1 103 ? -9.219 1.733 -6.310 1.00 97.00 103 VAL A C 1
ATOM 794 O O . VAL A 1 103 ? -9.598 1.165 -7.332 1.00 97.00 103 VAL A O 1
ATOM 797 N N . GLU A 1 104 ? -8.342 2.738 -6.345 1.00 96.88 104 GLU A N 1
ATOM 798 C CA . GLU A 1 104 ? -7.775 3.254 -7.596 1.00 96.88 104 GLU A CA 1
ATOM 799 C C . GLU A 1 104 ? -6.963 2.202 -8.362 1.00 96.88 104 GLU A C 1
ATOM 801 O O . GLU A 1 104 ? -6.965 2.194 -9.595 1.00 96.88 104 GLU A O 1
ATOM 806 N N . LEU A 1 105 ? -6.291 1.304 -7.643 1.00 95.25 105 LEU A N 1
ATOM 807 C CA . LEU A 1 105 ? -5.557 0.174 -8.207 1.00 95.25 105 LEU A CA 1
ATOM 808 C C . LEU A 1 105 ? -6.436 -0.985 -8.667 1.00 95.25 105 LEU A C 1
ATOM 810 O O . LEU A 1 105 ? -5.910 -1.908 -9.287 1.00 95.25 105 LEU A O 1
ATOM 814 N N . ASN A 1 106 ? -7.738 -0.972 -8.362 1.00 95.12 106 ASN A N 1
ATOM 815 C CA . ASN A 1 106 ? -8.608 -2.140 -8.518 1.00 95.12 106 ASN A CA 1
ATOM 816 C C . ASN A 1 106 ? -8.066 -3.370 -7.743 1.00 95.12 106 ASN A C 1
ATOM 818 O O . ASN A 1 106 ? -8.234 -4.517 -8.157 1.00 95.12 106 ASN A O 1
ATOM 822 N N . ALA A 1 107 ? -7.390 -3.122 -6.616 1.00 94.56 107 ALA A N 1
ATOM 823 C CA . ALA A 1 107 ? -6.713 -4.109 -5.779 1.00 94.56 107 ALA A CA 1
ATOM 824 C C . ALA A 1 107 ? -7.547 -4.409 -4.526 1.00 94.56 107 ALA A C 1
ATOM 826 O O . ALA A 1 107 ? -7.246 -3.966 -3.416 1.00 94.56 107 ALA A O 1
ATOM 827 N N . TYR A 1 108 ? -8.646 -5.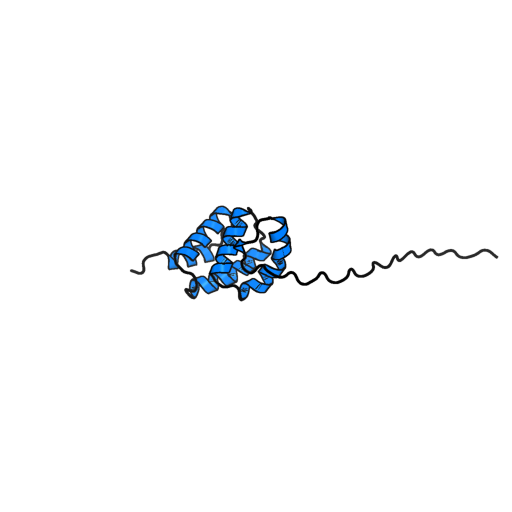137 -4.715 1.00 91.19 108 TYR A N 1
ATOM 828 C CA . TYR A 1 108 ? -9.609 -5.399 -3.650 1.00 91.19 108 TYR A CA 1
ATOM 829 C C . TYR A 1 108 ? -9.206 -6.581 -2.760 1.00 91.19 108 TYR A C 1
ATOM 831 O O . TYR A 1 108 ? -9.195 -7.725 -3.206 1.00 91.19 108 TYR A O 1
ATOM 839 N N . ASP A 1 109 ? -8.984 -6.308 -1.471 1.00 94.44 109 ASP A N 1
ATOM 840 C CA . ASP A 1 109 ? -8.866 -7.322 -0.418 1.00 94.44 109 ASP A CA 1
ATOM 841 C C . ASP A 1 109 ? -9.945 -7.090 0.649 1.00 94.44 109 ASP A C 1
ATOM 843 O O . ASP A 1 109 ? -9.940 -6.088 1.369 1.00 94.44 109 ASP A O 1
ATOM 847 N N . ALA A 1 110 ? -10.905 -8.015 0.734 1.00 95.06 110 ALA A N 1
ATOM 848 C CA . ALA A 1 110 ? -12.070 -7.876 1.608 1.00 95.06 110 ALA A CA 1
ATOM 849 C C . ALA A 1 110 ? -11.686 -7.722 3.090 1.00 95.06 110 ALA A C 1
ATOM 851 O O . ALA A 1 110 ? -12.337 -6.985 3.831 1.00 95.06 110 ALA A O 1
ATOM 852 N N . GLU A 1 111 ? -10.607 -8.376 3.517 1.00 95.81 111 GLU A N 1
ATOM 853 C CA . GLU A 1 111 ? -10.139 -8.334 4.898 1.00 95.81 111 GLU A CA 1
ATOM 854 C C . GLU A 1 111 ? -9.496 -6.982 5.235 1.00 95.81 111 GLU A C 1
ATOM 856 O O . GLU A 1 111 ? -9.686 -6.479 6.344 1.00 95.81 111 GLU A O 1
ATOM 861 N N . ILE A 1 112 ? -8.774 -6.363 4.293 1.00 95.50 112 ILE A N 1
ATOM 862 C CA . ILE A 1 112 ? -8.261 -4.996 4.443 1.00 95.50 112 ILE A CA 1
ATOM 863 C C . ILE A 1 112 ? -9.415 -4.011 4.544 1.00 95.50 112 ILE A C 1
ATOM 865 O O . ILE A 1 112 ? -9.442 -3.226 5.489 1.00 95.50 112 ILE A O 1
ATOM 869 N N . PHE A 1 113 ? -10.380 -4.055 3.622 1.00 95.75 113 PHE A N 1
ATOM 870 C CA . PHE A 1 113 ? -11.507 -3.119 3.650 1.00 95.75 113 PHE A CA 1
ATOM 871 C C . PHE A 1 113 ? -12.368 -3.294 4.905 1.00 95.75 113 PHE A C 1
ATOM 873 O O . PHE A 1 113 ? -12.770 -2.300 5.507 1.00 95.75 113 PHE A O 1
ATOM 880 N N . SER A 1 114 ? -12.575 -4.531 5.365 1.00 95.81 114 SER A N 1
ATOM 881 C CA . SER A 1 114 ? -13.261 -4.797 6.633 1.00 95.81 114 SER A CA 1
ATOM 882 C C . SER A 1 114 ? -12.483 -4.266 7.842 1.00 95.81 114 SER A C 1
ATOM 884 O O . SER A 1 114 ? -13.082 -3.711 8.767 1.00 95.81 114 SER A O 1
ATOM 886 N N . ALA A 1 115 ? -11.156 -4.424 7.863 1.00 94.56 115 ALA A N 1
ATOM 887 C CA . ALA A 1 115 ? -10.325 -3.888 8.936 1.00 94.56 115 ALA A CA 1
ATOM 888 C C . ALA A 1 115 ? -10.313 -2.350 8.914 1.00 94.56 115 ALA A C 1
ATOM 890 O O . ALA A 1 115 ? -10.431 -1.721 9.964 1.00 94.56 115 ALA A O 1
ATOM 891 N N . ALA A 1 116 ? -10.234 -1.749 7.725 1.00 94.44 116 ALA A N 1
ATOM 892 C CA . ALA A 1 116 ? -10.294 -0.309 7.523 1.00 94.44 116 ALA A CA 1
ATOM 893 C C . ALA A 1 116 ? -11.632 0.266 8.005 1.00 94.44 116 ALA A C 1
ATOM 895 O O . ALA A 1 116 ? -11.643 1.208 8.794 1.00 94.44 116 ALA A O 1
ATOM 896 N N . SER A 1 117 ? -12.765 -0.341 7.632 1.00 94.38 117 SER 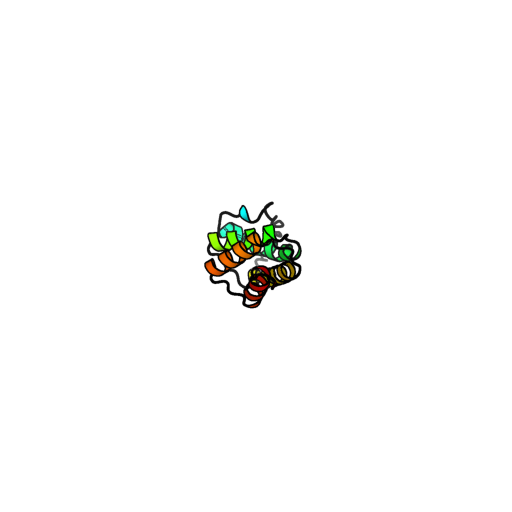A N 1
ATOM 897 C CA . SER A 1 117 ? -14.080 0.121 8.089 1.00 94.38 117 SER A CA 1
ATOM 898 C C . SER A 1 117 ? -14.214 0.078 9.612 1.00 94.38 117 SER A C 1
ATOM 900 O O . SER A 1 117 ? -14.773 0.996 10.201 1.00 94.38 117 SER A O 1
ATOM 902 N N . ALA A 1 118 ? -13.644 -0.933 10.276 1.00 91.88 118 ALA A N 1
ATOM 903 C CA . ALA A 1 118 ? -13.646 -1.018 11.739 1.00 91.88 118 ALA A CA 1
ATOM 904 C C . ALA A 1 118 ? -12.804 0.079 12.426 1.00 91.88 118 ALA A C 1
ATOM 906 O O . ALA A 1 118 ? -12.994 0.354 13.614 1.00 91.88 118 ALA A O 1
ATOM 907 N N . VAL A 1 119 ? -11.861 0.697 11.706 1.00 91.88 119 VAL A N 1
ATOM 908 C CA . VAL A 1 119 ? -11.118 1.871 12.187 1.00 91.88 119 VAL A CA 1
ATOM 909 C C . VAL A 1 119 ? -11.893 3.165 11.950 1.00 91.88 119 VAL A C 1
ATOM 911 O O . VAL A 1 119 ? -11.843 4.048 12.801 1.00 91.88 119 VAL A O 1
ATOM 914 N N . LEU A 1 120 ? -12.600 3.267 10.824 1.00 89.62 120 LEU A N 1
ATOM 915 C CA . LEU A 1 120 ? -13.277 4.493 10.387 1.00 89.62 120 LEU A CA 1
ATOM 916 C C . LEU A 1 120 ? -14.670 4.691 10.998 1.00 89.62 120 LEU A C 1
ATOM 918 O O . LEU A 1 120 ? -15.171 5.814 11.027 1.00 89.62 120 LEU A O 1
ATOM 922 N N . LEU A 1 121 ? -15.315 3.623 11.464 1.00 88.88 121 LEU A N 1
ATOM 923 C CA . LEU A 1 121 ? -16.627 3.726 12.090 1.00 88.88 121 LEU A CA 1
ATOM 924 C C . LEU A 1 121 ? -16.519 4.298 13.514 1.00 88.88 121 LEU A C 1
ATOM 926 O O . LEU A 1 121 ? -15.647 3.875 14.279 1.00 88.88 121 LEU A O 1
ATOM 930 N N . PRO A 1 122 ? -17.416 5.225 13.901 1.00 73.44 122 PRO A N 1
ATOM 931 C CA . PRO A 1 122 ? -17.478 5.711 15.271 1.00 73.44 122 PRO A CA 1
ATOM 932 C C . PRO A 1 122 ? -17.796 4.549 16.218 1.00 73.44 122 PRO A C 1
ATOM 934 O O . PRO A 1 122 ? -18.725 3.775 15.983 1.00 73.44 122 PRO A O 1
ATOM 937 N N . LEU A 1 123 ? -17.011 4.432 17.289 1.00 69.88 123 LEU A N 1
ATOM 938 C CA . LEU A 1 123 ? -17.298 3.510 18.383 1.00 69.88 123 LEU A CA 1
ATOM 939 C C . LEU A 1 123 ? -18.512 4.066 19.141 1.00 69.88 123 LEU A C 1
ATOM 941 O O . LEU A 1 123 ? -18.402 5.102 19.796 1.00 69.88 123 LEU A O 1
ATOM 945 N N . VAL A 1 124 ? -19.665 3.421 18.966 1.00 49.94 124 VAL A N 1
ATOM 946 C CA . VAL A 1 124 ? -20.897 3.664 19.737 1.00 49.94 124 VAL A CA 1
ATOM 947 C C . VAL A 1 124 ? -20.826 3.032 21.117 1.00 49.94 124 VAL A C 1
ATOM 949 O O . VAL A 1 124 ? -20.243 1.930 21.232 1.00 49.94 124 VAL A O 1
#

Radius of gyration: 22.1 Å; chains: 1; bounding box: 67×51×60 Å

Foldseek 3Di:
DDDDDDPPPPVPPDPDPPDPDDDDPPALLPQQEPVSCVVCLVVCQVCLLVDALRRLLSNLQNCLVHLHDDPVSVVSNVVNLLVCLQVVSDDLVSLVSNVVSCVSSVNDDPSSVVSSVVRNDDDD

pLDDT: mean 89.29, std 14.22, range [45.34, 98.31]